Protein AF-A0A937TY83-F1 (afdb_monomer_lite)

Secondary structure (DSSP, 8-state):
-PPP--PPP----SSS----EEETTEEE----TT-SSSSS--SHHHHHHHHHSTT-BTTSTT--GGG--SSS--SB-SHHHHHHHHHH--

Structure (mmCIF, N/CA/C/O backbone):
data_AF-A0A937TY83-F1
#
_entry.id   AF-A0A937TY83-F1
#
loop_
_atom_site.group_PDB
_atom_site.id
_atom_site.type_symbol
_atom_site.label_atom_id
_atom_site.label_alt_id
_atom_site.label_comp_id
_atom_site.label_asym_id
_atom_site.label_entity_id
_atom_site.label_seq_id
_atom_site.pdbx_PDB_ins_code
_atom_site.Cartn_x
_atom_site.Cartn_y
_atom_site.Cartn_z
_atom_site.occupancy
_atom_site.B_iso_or_equiv
_atom_site.auth_seq_id
_atom_site.auth_comp_id
_atom_site.auth_asym_id
_atom_site.auth_atom_id
_atom_site.pdbx_PDB_model_num
ATOM 1 N N . MET A 1 1 ? -30.097 -22.890 39.860 1.00 49.62 1 MET A N 1
ATOM 2 C CA . MET A 1 1 ? -28.786 -22.359 39.439 1.00 49.62 1 MET A CA 1
ATOM 3 C C . MET A 1 1 ? -28.834 -22.220 37.925 1.00 49.62 1 MET A C 1
ATOM 5 O O . MET A 1 1 ? -28.726 -23.218 37.227 1.00 49.62 1 MET A O 1
ATOM 9 N N . THR A 1 2 ? -29.189 -21.039 37.424 1.00 53.34 2 THR A N 1
ATOM 10 C CA . THR A 1 2 ? -29.313 -20.761 35.985 1.00 53.34 2 THR A CA 1
ATOM 11 C C . THR A 1 2 ? -27.916 -20.629 35.385 1.00 53.34 2 THR A C 1
ATOM 13 O O . THR A 1 2 ? -27.096 -19.876 35.900 1.00 53.34 2 THR A O 1
ATOM 16 N N . ARG A 1 3 ? -27.614 -21.415 34.345 1.00 56.22 3 ARG A N 1
ATOM 17 C CA . ARG A 1 3 ? -26.384 -21.256 33.562 1.00 56.22 3 ARG A CA 1
ATOM 18 C C . ARG A 1 3 ? -26.587 -20.074 32.624 1.00 56.22 3 ARG A C 1
ATOM 20 O O . ARG A 1 3 ? -27.487 -20.128 31.792 1.00 56.22 3 ARG A O 1
ATOM 27 N N . GLU A 1 4 ? -25.771 -19.038 32.759 1.00 54.03 4 GLU A N 1
ATOM 28 C CA . GLU A 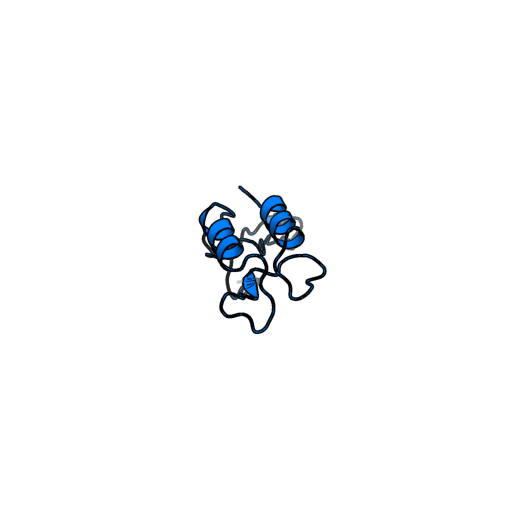1 4 ? -25.680 -18.002 31.735 1.00 54.03 4 GLU A CA 1
ATOM 29 C C . GLU A 1 4 ? -24.815 -18.522 30.589 1.00 54.03 4 GLU A C 1
ATOM 31 O O . GLU A 1 4 ? -23.702 -19.010 30.791 1.00 54.03 4 GLU A 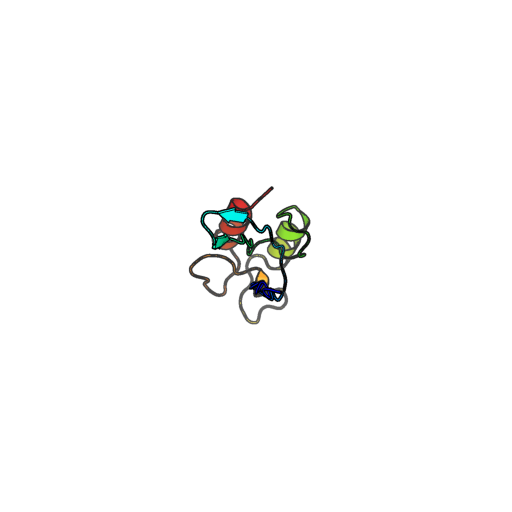O 1
ATOM 36 N N . THR A 1 5 ? -25.364 -18.490 29.380 1.00 54.41 5 THR A N 1
ATOM 37 C CA . THR A 1 5 ? -24.618 -18.774 28.159 1.00 54.41 5 THR A CA 1
ATOM 38 C C . THR A 1 5 ? -23.949 -17.478 27.725 1.00 54.41 5 THR A C 1
ATOM 40 O O . THR A 1 5 ? -24.634 -16.531 27.352 1.00 54.41 5 THR A O 1
ATOM 43 N N . VAL A 1 6 ? -22.620 -17.427 27.788 1.00 52.94 6 VAL A N 1
ATOM 44 C CA . VAL A 1 6 ? -21.842 -16.310 27.241 1.00 52.94 6 VAL A CA 1
ATOM 45 C C . VAL A 1 6 ? -21.454 -16.681 25.814 1.00 52.94 6 VAL A C 1
ATOM 47 O O . VAL A 1 6 ? -20.629 -17.568 25.604 1.00 52.94 6 VAL A O 1
ATOM 50 N N . SER A 1 7 ? -22.081 -16.035 24.834 1.00 60.03 7 SER A N 1
ATOM 51 C CA . SER A 1 7 ? -21.707 -16.165 23.425 1.00 60.03 7 SER A CA 1
ATOM 52 C C . SER A 1 7 ? -20.554 -15.207 23.134 1.00 60.03 7 SER A C 1
ATOM 54 O O . SER A 1 7 ? -20.717 -13.998 23.268 1.00 60.03 7 SER A O 1
ATOM 56 N N . PHE A 1 8 ? -19.393 -15.730 22.750 1.00 52.78 8 PHE A N 1
ATOM 57 C CA . PHE A 1 8 ? -18.275 -14.933 22.246 1.00 52.78 8 PHE A CA 1
ATOM 58 C C . PHE A 1 8 ? -18.214 -15.041 20.720 1.00 52.78 8 PHE A C 1
ATOM 60 O O . PHE A 1 8 ? -18.503 -16.094 20.152 1.00 52.78 8 PHE A O 1
ATOM 67 N N . ILE A 1 9 ? -17.839 -13.948 20.059 1.00 56.03 9 ILE A N 1
ATOM 68 C CA . ILE A 1 9 ? -17.467 -13.957 18.644 1.00 56.03 9 ILE A CA 1
ATOM 69 C C . ILE A 1 9 ? -15.951 -14.130 18.603 1.00 56.03 9 ILE A C 1
ATOM 71 O O . ILE A 1 9 ? -15.221 -13.345 19.203 1.00 56.03 9 ILE A O 1
ATOM 75 N N . GLN A 1 10 ? -15.485 -15.178 17.928 1.00 50.25 10 GLN A N 1
ATOM 76 C CA .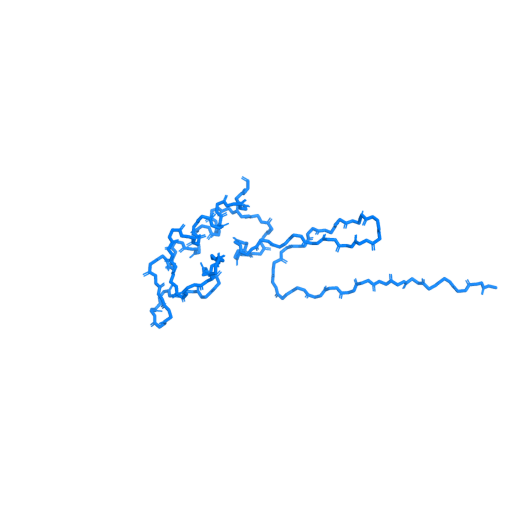 GLN A 1 10 ? -14.067 -15.424 17.700 1.00 50.25 10 GLN A CA 1
ATOM 77 C C . GLN A 1 10 ? -13.749 -14.998 16.264 1.00 50.25 10 GLN A C 1
ATOM 79 O O . GLN A 1 10 ? -14.177 -15.657 15.321 1.00 50.25 10 GLN A O 1
ATOM 84 N N . ALA A 1 11 ? -13.045 -13.879 16.101 1.00 54.00 11 ALA A N 1
ATOM 85 C CA . ALA A 1 11 ? -12.491 -13.461 14.818 1.00 54.00 11 ALA A CA 1
ATOM 86 C C . ALA A 1 11 ? -10.997 -13.809 14.806 1.00 54.00 11 ALA A C 1
ATOM 88 O O . ALA A 1 11 ? -10.274 -13.433 15.727 1.00 54.00 11 ALA A O 1
ATOM 89 N N . SER A 1 12 ? -10.543 -14.560 13.801 1.00 49.41 12 SER A N 1
ATOM 90 C CA . SER A 1 12 ? -9.116 -14.709 13.507 1.00 49.41 12 SER A CA 1
ATOM 91 C C . SER A 1 12 ? -8.782 -13.796 12.340 1.00 49.41 12 SER A C 1
ATOM 93 O O . SER A 1 12 ? -9.377 -13.934 11.271 1.00 49.41 12 SER A O 1
ATOM 95 N N . VAL A 1 13 ? -7.847 -12.880 12.548 1.00 56.44 13 VAL A N 1
ATOM 96 C CA . VAL A 1 13 ? -7.296 -12.028 11.493 1.00 56.44 13 VAL A CA 1
ATOM 97 C C . VAL A 1 13 ? -5.873 -12.516 11.261 1.00 56.44 13 VAL A C 1
ATOM 99 O O . VAL A 1 13 ? -5.164 -12.784 12.231 1.00 56.44 13 VAL A O 1
ATOM 102 N N . ASN A 1 14 ? -5.512 -12.753 10.000 1.00 47.28 14 ASN A N 1
ATOM 103 C CA . ASN A 1 14 ? -4.268 -13.448 9.663 1.00 47.28 14 ASN A CA 1
ATOM 104 C C . ASN A 1 14 ? -3.034 -12.548 9.783 1.00 47.28 14 ASN A C 1
ATOM 106 O O . ASN A 1 14 ? -1.960 -13.087 9.990 1.00 47.28 14 ASN A O 1
ATOM 110 N N . GLU A 1 15 ? -3.208 -11.228 9.734 1.00 47.56 15 GLU A N 1
ATOM 111 C CA . GLU A 1 15 ? -2.234 -10.174 10.029 1.00 47.56 15 GLU A CA 1
ATOM 112 C C . GLU A 1 15 ? -3.012 -8.842 10.045 1.00 47.56 15 GLU A C 1
ATOM 114 O O . GLU A 1 15 ? -4.066 -8.741 9.409 1.00 47.56 15 GLU A O 1
ATOM 119 N N . GLY A 1 16 ? -2.563 -7.868 10.837 1.00 52.22 16 GLY A N 1
ATOM 120 C CA . GLY A 1 16 ? -3.231 -6.575 10.996 1.00 52.22 16 GLY A CA 1
ATOM 121 C C . GLY A 1 16 ? -3.942 -6.370 12.335 1.00 52.22 16 GLY A C 1
ATOM 122 O O . GLY A 1 16 ? -4.270 -7.291 13.097 1.00 52.22 16 GLY A O 1
ATOM 123 N N . SER A 1 17 ? -4.144 -5.099 12.642 1.00 48.31 17 SER A N 1
ATOM 124 C CA . SER A 1 17 ? -4.573 -4.633 13.949 1.00 48.31 17 SER A CA 1
ATOM 125 C C . SER A 1 17 ? -6.078 -4.457 14.081 1.00 48.31 17 SER A C 1
ATOM 127 O O . SER A 1 17 ? -6.757 -3.964 13.190 1.00 48.31 17 SER A O 1
ATOM 129 N N . VAL A 1 18 ? -6.608 -4.882 15.231 1.00 56.16 18 VAL A N 1
ATOM 130 C CA . VAL A 1 18 ? -8.049 -4.989 15.487 1.00 56.16 18 VAL A CA 1
ATOM 131 C C . VAL A 1 18 ? -8.454 -3.984 16.561 1.00 56.16 18 VAL A C 1
ATOM 133 O O . VAL A 1 18 ? -8.245 -4.225 17.751 1.00 56.16 18 VAL A O 1
ATOM 136 N N . GLU A 1 19 ? -9.093 -2.884 16.168 1.00 51.22 19 GLU A N 1
ATOM 137 C CA . GLU A 1 19 ? -9.931 -2.111 17.090 1.00 51.22 19 GLU A CA 1
ATOM 138 C C . GLU A 1 19 ? -11.344 -2.700 17.079 1.00 51.22 19 GLU A C 1
ATOM 140 O O . GLU A 1 19 ? -11.902 -2.989 16.024 1.00 51.22 19 GLU A O 1
ATOM 145 N N . THR A 1 20 ? -11.910 -2.968 18.254 1.00 53.31 20 THR A N 1
ATOM 146 C CA . THR A 1 20 ? -13.233 -3.591 18.406 1.00 53.31 20 THR A CA 1
ATOM 147 C C . THR A 1 20 ? -14.179 -2.574 19.025 1.00 53.31 20 THR A C 1
ATOM 149 O O . THR A 1 20 ? -14.042 -2.242 20.203 1.00 53.31 20 THR A O 1
ATOM 152 N N . PHE A 1 21 ? -15.177 -2.119 18.268 1.00 53.06 21 PHE A N 1
ATOM 153 C CA . PHE A 1 21 ? -16.271 -1.309 18.811 1.00 53.06 21 PHE A CA 1
ATOM 154 C C . PHE A 1 21 ? -17.521 -2.164 18.965 1.00 53.06 21 PHE A C 1
ATOM 156 O O . PHE A 1 21 ? -17.936 -2.829 18.018 1.00 53.06 21 PHE A O 1
ATOM 163 N N . VAL A 1 22 ? -18.138 -2.130 20.150 1.00 56.25 22 VAL A N 1
ATOM 164 C CA . VAL A 1 22 ? -19.457 -2.732 20.374 1.00 56.25 22 VAL A CA 1
ATOM 165 C C . VAL A 1 22 ? -20.517 -1.651 20.202 1.00 56.25 22 VAL A C 1
ATOM 167 O O . VAL A 1 22 ? -20.619 -0.745 21.029 1.00 56.25 22 VAL A O 1
ATOM 170 N N . GLN A 1 23 ? -21.336 -1.760 19.157 1.00 51.16 23 GLN A N 1
ATOM 171 C CA . GLN A 1 23 ? -22.471 -0.862 18.940 1.00 51.16 23 GLN A CA 1
ATOM 172 C C . GLN A 1 23 ? -23.708 -1.674 18.545 1.00 51.16 23 GLN A C 1
ATOM 174 O O . GLN A 1 23 ? -23.675 -2.463 17.606 1.00 51.16 23 GLN A O 1
ATOM 179 N N . ASN A 1 24 ? -24.806 -1.524 19.293 1.00 60.78 24 ASN A N 1
ATOM 180 C CA . ASN A 1 24 ? -26.076 -2.231 19.059 1.00 60.78 24 ASN A CA 1
ATOM 181 C C . ASN A 1 24 ? -25.959 -3.770 18.921 1.00 60.78 24 ASN A C 1
ATOM 183 O O . ASN A 1 24 ? -26.750 -4.386 18.212 1.00 60.78 24 ASN A O 1
ATOM 187 N N . GLY A 1 25 ? -24.986 -4.395 19.595 1.00 65.50 25 GLY A N 1
ATOM 188 C CA . GLY A 1 25 ? -24.761 -5.848 19.541 1.00 65.50 25 GLY A CA 1
ATOM 189 C C . GLY A 1 25 ? -23.866 -6.328 18.393 1.00 65.50 25 GLY A C 1
ATOM 190 O O . GLY A 1 25 ? -23.690 -7.534 18.243 1.00 65.50 25 GLY A O 1
ATOM 191 N N . TYR A 1 26 ? -23.277 -5.413 17.621 1.00 53.94 26 TYR A N 1
ATOM 192 C CA . TYR A 1 26 ? -22.300 -5.716 16.577 1.00 53.94 26 TYR A CA 1
ATOM 193 C C . TYR A 1 26 ? -20.891 -5.344 17.031 1.00 53.94 26 TYR A C 1
ATOM 195 O O . TYR A 1 26 ? -20.703 -4.326 17.696 1.00 53.94 26 TYR A O 1
ATOM 203 N N . VAL A 1 27 ? -19.921 -6.176 16.650 1.00 62.72 27 VAL A N 1
ATOM 204 C CA . VAL A 1 27 ? -18.490 -5.876 16.720 1.00 62.72 27 VAL A CA 1
ATOM 205 C C . VAL A 1 27 ? -18.055 -5.424 15.333 1.00 62.72 27 VAL A C 1
ATOM 207 O O . VAL A 1 27 ? -18.148 -6.204 14.387 1.00 62.72 27 VAL A O 1
ATOM 210 N N . ALA A 1 28 ? -17.614 -4.175 15.211 1.00 56.00 28 ALA A N 1
ATOM 211 C CA . ALA A 1 28 ? -16.980 -3.672 13.998 1.00 56.00 28 ALA A CA 1
ATOM 212 C C . ALA A 1 28 ? -15.472 -3.566 14.224 1.00 56.00 28 ALA A C 1
ATOM 214 O O . ALA A 1 28 ? -15.034 -3.037 15.249 1.00 56.00 28 ALA A O 1
ATOM 215 N N . THR A 1 29 ? -14.713 -4.063 13.251 1.00 61.44 29 THR A N 1
ATOM 216 C CA . THR A 1 29 ? -13.259 -3.967 13.199 1.00 61.44 29 THR A CA 1
ATOM 217 C C . THR A 1 29 ? -12.865 -3.239 11.930 1.00 61.44 29 THR A C 1
ATOM 219 O O . THR A 1 29 ? -13.247 -3.659 10.840 1.00 61.44 29 THR A O 1
ATOM 222 N N . LYS A 1 30 ? -12.142 -2.127 12.089 1.00 66.38 30 LYS A N 1
ATOM 223 C CA . LYS A 1 30 ? -11.449 -1.467 10.985 1.00 66.38 30 LYS A CA 1
ATOM 224 C C . LYS A 1 30 ? -10.071 -2.114 10.886 1.00 66.38 30 LYS A C 1
ATOM 226 O O . LYS A 1 30 ? -9.338 -2.106 11.868 1.00 66.38 30 LYS A O 1
ATOM 231 N N . VAL A 1 31 ? -9.770 -2.688 9.729 1.00 74.38 31 VAL A N 1
ATOM 232 C CA . VAL A 1 31 ? -8.420 -3.112 9.348 1.00 74.38 31 VAL A CA 1
ATOM 233 C C . VAL A 1 31 ? -8.042 -2.221 8.182 1.00 74.38 31 VAL A C 1
ATOM 235 O O . VAL A 1 31 ? -8.819 -2.126 7.231 1.00 74.38 31 VAL A O 1
ATOM 238 N N . SER A 1 32 ? -6.913 -1.531 8.288 1.00 89.12 32 SER A N 1
ATOM 239 C CA . SER A 1 32 ? -6.338 -0.850 7.134 1.00 89.12 32 SER A CA 1
ATOM 240 C C . SER A 1 32 ? -5.550 -1.867 6.323 1.00 89.12 32 SER A C 1
ATOM 24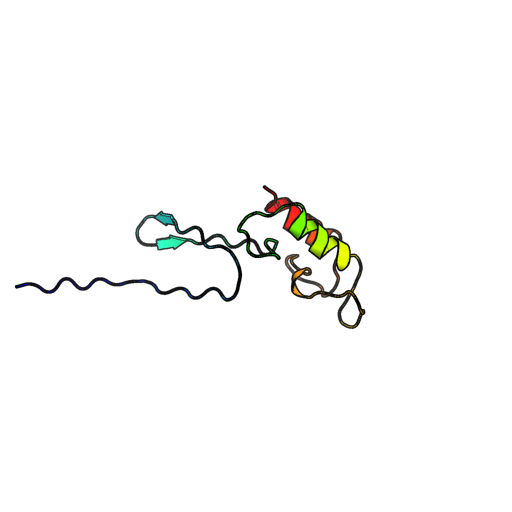2 O O . SER A 1 32 ? -4.780 -2.635 6.895 1.00 89.12 32 SER A O 1
ATOM 244 N N . LEU A 1 33 ? -5.735 -1.872 5.005 1.00 93.62 33 LEU A N 1
ATOM 245 C CA . LEU A 1 33 ? -4.876 -2.657 4.116 1.00 93.62 33 LEU A CA 1
ATOM 246 C C . LEU A 1 33 ? -3.468 -2.057 4.007 1.00 93.62 33 LEU A C 1
ATOM 248 O O . LEU A 1 33 ? -2.570 -2.739 3.539 1.00 93.62 33 LEU A O 1
ATOM 252 N N . ALA A 1 34 ? -3.280 -0.816 4.462 1.00 95.62 34 ALA A N 1
ATOM 253 C CA . ALA A 1 34 ? -2.014 -0.102 4.420 1.00 95.62 34 ALA A CA 1
ATOM 254 C C . ALA A 1 34 ? -1.167 -0.244 5.700 1.00 95.62 34 ALA A C 1
ATOM 256 O O . ALA A 1 34 ? -0.143 0.414 5.801 1.00 95.62 34 ALA A O 1
ATOM 257 N N . ASP A 1 35 ? -1.594 -1.057 6.676 1.00 95.56 35 ASP A N 1
ATOM 258 C CA . ASP A 1 35 ? -0.808 -1.453 7.863 1.00 95.56 35 ASP A CA 1
ATOM 259 C C . ASP A 1 35 ? 0.011 -2.705 7.506 1.00 95.56 35 ASP A C 1
ATOM 261 O O . ASP A 1 35 ? -0.385 -3.838 7.798 1.00 95.56 35 ASP A O 1
ATOM 265 N N . PHE A 1 36 ? 1.108 -2.506 6.776 1.00 95.00 36 PHE A N 1
ATOM 266 C CA . PHE A 1 36 ? 1.930 -3.583 6.226 1.00 95.00 36 PHE A CA 1
ATOM 267 C C . PHE A 1 36 ? 2.842 -4.221 7.275 1.00 95.00 36 PHE A C 1
ATOM 269 O O . PHE A 1 36 ? 3.231 -5.380 7.114 1.00 95.00 36 PHE A O 1
ATOM 276 N N . ASP A 1 37 ? 3.209 -3.493 8.334 1.00 93.12 37 ASP A N 1
ATOM 277 C CA . ASP A 1 37 ? 4.045 -4.029 9.415 1.00 93.12 37 ASP A CA 1
ATOM 278 C C . ASP A 1 37 ? 3.242 -4.573 10.615 1.00 93.12 37 ASP A C 1
ATOM 280 O O . ASP A 1 37 ? 3.793 -5.276 11.474 1.00 93.12 37 ASP A O 1
ATOM 284 N N . GLY A 1 38 ? 1.926 -4.334 10.633 1.00 89.69 38 GLY A N 1
ATOM 285 C CA . GLY A 1 38 ? 0.994 -4.845 11.631 1.00 89.69 38 GLY A CA 1
ATOM 286 C C . GLY A 1 38 ? 1.065 -4.112 12.973 1.00 89.69 38 GLY A C 1
ATOM 287 O O . GLY A 1 38 ? 0.551 -4.635 13.975 1.00 89.69 38 GLY A O 1
ATOM 288 N N . ASP A 1 39 ? 1.704 -2.940 13.035 1.00 89.38 39 ASP A N 1
ATOM 289 C CA . ASP A 1 39 ? 1.884 -2.147 14.252 1.00 89.38 39 ASP A CA 1
ATOM 290 C C . ASP A 1 39 ? 0.654 -1.306 14.644 1.00 89.38 39 ASP A C 1
ATOM 292 O O . ASP A 1 39 ? 0.658 -0.683 15.713 1.00 89.38 39 ASP A O 1
ATOM 296 N N . ARG A 1 40 ? -0.427 -1.392 13.852 1.00 86.44 40 ARG A N 1
ATOM 297 C CA . ARG A 1 40 ? -1.715 -0.674 13.977 1.00 86.44 40 ARG A CA 1
ATOM 298 C C . ARG A 1 40 ? -1.707 0.763 13.476 1.00 86.44 40 ARG A C 1
ATOM 300 O O . ARG A 1 40 ? -2.682 1.479 13.727 1.00 86.44 40 ARG A O 1
ATOM 307 N N . ILE A 1 41 ? -0.633 1.220 12.858 1.00 90.44 41 ILE A N 1
ATOM 308 C CA . ILE A 1 41 ? -0.388 2.635 12.652 1.00 90.44 41 ILE A CA 1
ATOM 309 C C . ILE A 1 41 ? 0.152 2.843 11.242 1.00 90.44 41 ILE A C 1
ATOM 311 O O . ILE A 1 41 ? 1.351 2.762 11.038 1.00 90.44 41 ILE A O 1
ATOM 315 N N . VAL A 1 42 ? -0.701 3.267 10.305 1.00 94.56 42 VAL A N 1
ATOM 316 C CA . VAL A 1 42 ? -0.241 3.597 8.947 1.00 94.56 42 VAL A CA 1
ATOM 317 C C . VAL A 1 42 ? 0.684 4.814 8.989 1.00 94.56 42 VAL A C 1
ATOM 319 O O . VAL A 1 42 ? 0.246 5.951 9.211 1.00 94.56 42 VAL A O 1
ATOM 322 N N . ASN A 1 43 ? 1.981 4.569 8.828 1.00 97.00 43 ASN A N 1
ATOM 323 C CA . ASN A 1 43 ? 3.033 5.555 9.015 1.00 97.00 43 ASN A CA 1
ATOM 324 C C . ASN A 1 43 ? 4.235 5.307 8.073 1.00 97.00 43 ASN A C 1
ATOM 326 O O . ASN A 1 43 ? 4.119 4.752 6.980 1.00 97.00 43 ASN A O 1
ATOM 330 N N . LEU A 1 44 ? 5.408 5.848 8.421 1.00 98.44 44 LEU A N 1
ATOM 331 C CA . LEU A 1 44 ? 6.579 5.823 7.541 1.00 98.44 44 LEU A CA 1
ATOM 332 C C . LEU A 1 44 ? 7.075 4.404 7.208 1.00 98.44 44 LEU A C 1
ATOM 334 O O . LEU A 1 44 ? 7.421 4.196 6.047 1.00 98.44 44 LEU A O 1
ATOM 338 N N . PRO A 1 45 ? 7.167 3.462 8.162 1.00 98.19 45 PRO A N 1
ATOM 339 C CA . PRO A 1 45 ? 7.285 2.033 7.894 1.00 98.19 45 PRO A CA 1
ATOM 340 C C . PRO A 1 45 ? 6.416 1.504 6.747 1.00 98.19 45 PRO A C 1
ATOM 342 O O . PRO A 1 45 ? 6.974 0.943 5.801 1.00 98.19 45 PRO A O 1
ATOM 345 N N . ASP A 1 46 ? 5.110 1.761 6.748 1.00 98.19 46 ASP A N 1
ATOM 346 C CA . ASP A 1 46 ? 4.220 1.269 5.689 1.00 98.19 46 ASP A CA 1
ATOM 347 C C . ASP A 1 46 ? 4.493 1.947 4.349 1.00 98.19 46 ASP A C 1
ATOM 349 O O . ASP A 1 46 ? 4.620 1.305 3.303 1.00 98.19 46 ASP A O 1
ATOM 353 N N . PHE A 1 47 ? 4.695 3.266 4.377 1.00 98.50 47 PHE A N 1
ATOM 354 C CA . PHE A 1 47 ? 5.103 3.998 3.184 1.00 98.50 47 PHE A CA 1
ATOM 355 C C . PHE A 1 47 ? 6.425 3.466 2.615 1.00 98.50 47 PHE A C 1
ATOM 357 O O . PHE A 1 47 ? 6.593 3.410 1.399 1.00 98.50 47 PHE A O 1
ATOM 364 N N . ALA A 1 48 ? 7.374 3.068 3.465 1.00 98.56 48 ALA A N 1
ATOM 365 C CA . ALA A 1 48 ? 8.643 2.505 3.025 1.00 98.56 48 ALA A CA 1
ATOM 366 C C . ALA A 1 48 ? 8.466 1.134 2.356 1.00 98.56 48 ALA A C 1
ATOM 368 O O . ALA A 1 48 ? 9.169 0.860 1.379 1.00 98.56 48 ALA A O 1
ATOM 369 N N . ALA A 1 49 ? 7.528 0.306 2.830 1.00 98.44 49 ALA A N 1
ATOM 370 C CA . ALA A 1 49 ? 7.178 -0.951 2.173 1.00 98.44 49 ALA A CA 1
ATOM 371 C C . ALA A 1 49 ? 6.603 -0.691 0.770 1.00 98.44 49 ALA A C 1
ATOM 373 O O . ALA A 1 49 ? 7.180 -1.163 -0.214 1.00 98.44 49 ALA A O 1
ATOM 374 N N . LEU A 1 50 ? 5.597 0.182 0.648 1.00 98.62 50 LEU A N 1
ATOM 375 C CA . LEU A 1 50 ? 5.023 0.567 -0.649 1.00 98.62 50 LEU A CA 1
ATOM 376 C C . LEU A 1 50 ? 6.065 1.205 -1.579 1.00 98.62 50 LEU A C 1
ATOM 378 O O . LEU A 1 50 ? 6.148 0.870 -2.760 1.00 98.62 50 LEU A O 1
ATOM 382 N N . ALA A 1 51 ? 6.930 2.073 -1.052 1.00 98.69 51 ALA A N 1
ATOM 383 C CA . ALA A 1 51 ? 8.000 2.699 -1.824 1.00 98.69 51 ALA A CA 1
ATOM 384 C C . ALA A 1 51 ? 9.035 1.684 -2.343 1.00 98.69 51 ALA A C 1
ATOM 386 O O . ALA A 1 51 ? 9.637 1.908 -3.395 1.00 98.69 51 ALA A O 1
ATOM 387 N N . SER A 1 52 ? 9.252 0.572 -1.632 1.00 98.62 52 SER A N 1
ATOM 388 C CA . SER A 1 52 ? 10.158 -0.496 -2.072 1.00 98.62 52 SER A CA 1
ATOM 389 C C . SER A 1 52 ? 9.604 -1.282 -3.268 1.00 98.62 52 SER A C 1
ATOM 391 O O . SER A 1 52 ?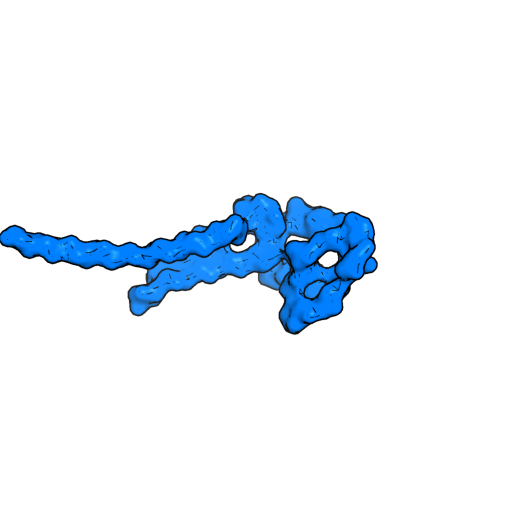 10.375 -1.728 -4.126 1.00 98.62 52 SER A O 1
ATOM 393 N N . ALA A 1 53 ? 8.276 -1.360 -3.373 1.00 98.56 53 ALA A N 1
ATOM 394 C CA . ALA A 1 53 ? 7.554 -2.040 -4.440 1.00 98.56 53 ALA A CA 1
ATOM 395 C C . ALA A 1 53 ? 7.016 -1.090 -5.532 1.00 98.56 53 ALA A C 1
ATOM 397 O O . ALA A 1 53 ? 6.359 -1.522 -6.477 1.00 98.56 53 ALA A O 1
ATOM 398 N N . TRP A 1 54 ? 7.338 0.202 -5.448 1.00 98.62 54 TRP A N 1
ATOM 399 C CA . TRP A 1 54 ? 6.838 1.244 -6.346 1.00 98.62 54 TRP A CA 1
ATOM 400 C C . TRP A 1 54 ? 7.069 0.938 -7.835 1.00 98.62 54 TRP A C 1
ATOM 402 O O . TRP A 1 54 ? 8.194 0.631 -8.246 1.00 98.62 54 TRP A O 1
ATOM 412 N N . LEU A 1 55 ? 6.020 1.097 -8.654 1.00 98.62 55 LEU A N 1
ATOM 413 C CA . LEU A 1 55 ? 6.004 0.866 -10.108 1.00 98.62 55 LEU A CA 1
ATOM 414 C C . LEU A 1 55 ? 6.391 -0.558 -10.533 1.00 98.62 55 LEU A C 1
ATOM 416 O O . LEU A 1 55 ? 6.944 -0.751 -11.622 1.00 98.62 55 LEU A O 1
ATOM 420 N N . SER A 1 56 ? 6.103 -1.547 -9.691 1.00 98.81 56 SER A N 1
ATOM 421 C CA . SER A 1 56 ? 6.308 -2.962 -10.001 1.00 98.81 56 SER A CA 1
ATOM 422 C C . SER A 1 56 ? 4.984 -3.686 -10.259 1.00 98.81 56 SER A C 1
ATOM 424 O O . SER A 1 56 ? 3.917 -3.234 -9.843 1.00 98.81 56 SER A O 1
ATOM 426 N N . ARG A 1 57 ? 5.058 -4.813 -10.972 1.00 98.44 57 ARG A N 1
ATOM 427 C CA . ARG A 1 57 ? 3.930 -5.718 -11.248 1.00 98.44 57 ARG A CA 1
ATOM 428 C C . ARG A 1 57 ? 4.292 -7.168 -10.948 1.00 98.44 57 ARG A C 1
ATOM 430 O O . ARG A 1 57 ? 5.472 -7.505 -10.835 1.00 98.44 57 ARG A O 1
ATOM 437 N N . ALA A 1 58 ? 3.295 -8.052 -10.961 1.00 95.38 58 ALA A N 1
ATOM 438 C CA . ALA A 1 58 ? 3.505 -9.493 -10.832 1.00 95.38 58 ALA A CA 1
ATOM 439 C C . ALA A 1 58 ? 4.634 -10.014 -11.752 1.00 95.38 58 ALA A C 1
ATOM 441 O O . ALA A 1 58 ? 4.565 -9.933 -12.982 1.00 95.38 58 ALA A O 1
ATOM 442 N N . GLY A 1 59 ? 5.679 -10.575 -11.136 1.00 96.19 59 GLY A N 1
ATOM 443 C CA . GLY A 1 59 ? 6.869 -11.102 -11.813 1.00 96.19 59 GLY A CA 1
ATOM 444 C C . GLY A 1 59 ? 8.1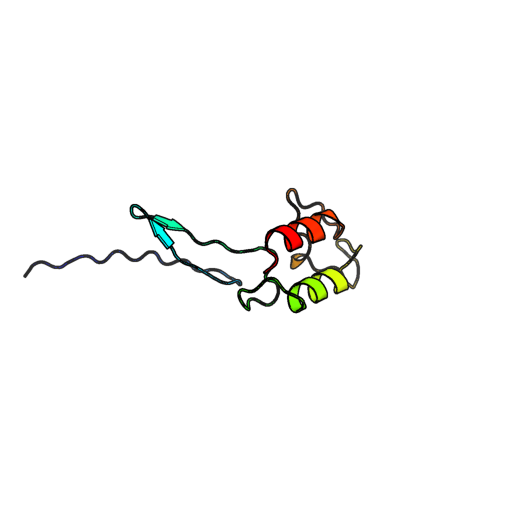08 -10.203 -11.745 1.00 96.19 59 GLY A C 1
ATOM 445 O O . GLY A 1 59 ? 9.210 -10.697 -11.998 1.00 96.19 59 GLY A O 1
ATOM 446 N N . ASP A 1 60 ? 7.964 -8.934 -11.363 1.00 98.44 60 ASP A N 1
ATOM 447 C CA . ASP A 1 60 ? 9.103 -8.066 -11.063 1.00 98.44 60 ASP A CA 1
ATOM 448 C C . ASP A 1 60 ? 9.756 -8.468 -9.730 1.00 98.44 60 ASP A C 1
ATOM 450 O O . ASP A 1 60 ? 9.105 -8.970 -8.815 1.00 98.44 60 ASP A O 1
ATOM 454 N N . PHE A 1 61 ? 11.071 -8.254 -9.607 1.00 97.94 61 PHE A N 1
ATOM 455 C CA . PHE A 1 61 ? 11.836 -8.686 -8.427 1.00 97.94 61 PHE A CA 1
ATOM 456 C C . PHE A 1 61 ? 11.388 -8.001 -7.129 1.00 97.94 61 PHE A C 1
ATOM 458 O O . PHE A 1 61 ? 11.479 -8.601 -6.062 1.00 97.94 61 PHE A O 1
ATOM 465 N N . ASN A 1 62 ? 10.955 -6.746 -7.220 1.00 97.88 62 ASN A N 1
ATOM 466 C CA . ASN A 1 62 ? 10.545 -5.933 -6.080 1.00 97.88 62 ASN A CA 1
ATOM 467 C C . ASN A 1 62 ? 9.022 -5.864 -5.904 1.00 97.88 62 ASN A C 1
ATOM 469 O O . ASN A 1 62 ? 8.562 -5.044 -5.121 1.00 97.88 62 ASN A O 1
ATOM 473 N N . TRP A 1 63 ? 8.254 -6.681 -6.627 1.00 98.38 63 TRP A N 1
ATOM 474 C CA . TRP A 1 63 ? 6.806 -6.720 -6.460 1.00 98.38 63 TRP A CA 1
ATOM 475 C C . TRP A 1 63 ? 6.414 -7.370 -5.138 1.00 98.38 63 TRP A C 1
ATOM 477 O O . TRP A 1 63 ? 6.855 -8.480 -4.827 1.00 98.38 63 TRP A O 1
ATOM 487 N N . ASP A 1 64 ? 5.558 -6.672 -4.397 1.00 98.00 64 ASP A N 1
ATOM 488 C CA . ASP A 1 64 ? 4.929 -7.161 -3.180 1.00 98.00 64 ASP A CA 1
ATOM 489 C C . ASP A 1 64 ? 3.400 -7.078 -3.336 1.00 98.00 64 ASP A C 1
ATOM 491 O O . ASP A 1 64 ? 2.861 -5.971 -3.377 1.00 98.00 64 ASP A O 1
ATOM 495 N N . PRO A 1 65 ? 2.676 -8.212 -3.419 1.00 97.25 65 PRO A N 1
ATOM 496 C CA . PRO A 1 65 ? 1.218 -8.203 -3.540 1.00 97.25 65 PRO A CA 1
ATOM 497 C C . PRO A 1 65 ? 0.516 -7.530 -2.360 1.00 97.25 65 PRO A C 1
ATOM 499 O O . PRO A 1 65 ? -0.632 -7.130 -2.505 1.00 97.25 65 PRO A O 1
ATOM 502 N N . ALA A 1 66 ? 1.167 -7.407 -1.198 1.00 96.44 66 ALA A N 1
ATOM 503 C CA . ALA A 1 66 ? 0.589 -6.696 -0.064 1.00 96.44 66 ALA A CA 1
ATOM 504 C C . ALA A 1 66 ? 0.456 -5.189 -0.325 1.00 96.44 66 ALA A C 1
ATOM 506 O O . ALA A 1 66 ? -0.332 -4.544 0.350 1.00 96.44 66 ALA A O 1
ATOM 507 N N . CYS A 1 67 ? 1.202 -4.637 -1.289 1.00 97.88 67 CYS A N 1
ATOM 508 C CA . CYS A 1 67 ? 1.206 -3.211 -1.618 1.00 97.88 67 CYS A CA 1
ATOM 509 C C . CYS A 1 67 ? 0.256 -2.824 -2.773 1.00 97.88 67 CYS A C 1
ATOM 511 O O . CYS A 1 67 ? 0.146 -1.633 -3.048 1.00 97.88 67 CYS A O 1
ATOM 513 N N . ASP A 1 68 ? -0.405 -3.782 -3.439 1.00 98.25 68 ASP A N 1
ATOM 514 C CA . ASP A 1 68 ? -1.484 -3.532 -4.418 1.00 98.25 68 ASP A CA 1
ATOM 515 C C . ASP A 1 68 ? -2.827 -3.494 -3.670 1.00 98.25 68 ASP A C 1
ATOM 517 O O . ASP A 1 68 ? -3.487 -4.514 -3.454 1.00 98.25 68 ASP A O 1
ATOM 521 N N . ILE A 1 69 ? -3.153 -2.310 -3.155 1.00 97.00 69 ILE A N 1
ATOM 522 C CA . ILE A 1 69 ? -4.229 -2.068 -2.183 1.00 97.00 69 ILE A CA 1
ATOM 523 C C . ILE A 1 69 ? -5.309 -1.121 -2.706 1.00 97.00 69 ILE A C 1
ATOM 525 O O . ILE A 1 69 ? -6.257 -0.804 -1.981 1.00 97.00 69 ILE A O 1
ATOM 529 N N . SER A 1 70 ? -5.179 -0.649 -3.944 1.00 96.69 70 SER A N 1
ATOM 530 C CA . SER A 1 70 ? -6.239 0.088 -4.622 1.00 96.69 70 SER A CA 1
ATOM 531 C C . SER A 1 70 ? -7.493 -0.783 -4.828 1.00 96.69 70 SER A C 1
ATOM 533 O O . SER A 1 70 ? -7.437 -2.011 -4.851 1.00 96.69 70 SER A O 1
ATOM 535 N N . GLU A 1 71 ? -8.667 -0.150 -4.941 1.00 94.50 71 GLU A N 1
ATOM 536 C CA . GLU A 1 71 ? -9.932 -0.843 -5.229 1.00 94.50 71 GLU A CA 1
ATOM 537 C C . GLU A 1 71 ? -10.586 -0.244 -6.490 1.00 94.50 71 GLU A C 1
ATOM 539 O O . GLU A 1 71 ? -11.038 0.910 -6.463 1.00 94.50 71 GLU A O 1
ATOM 544 N N . PRO A 1 72 ? -10.681 -1.008 -7.595 1.00 95.56 72 PRO A N 1
ATOM 545 C CA . PRO A 1 72 ? -10.179 -2.379 -7.760 1.00 95.56 72 PRO A CA 1
ATOM 546 C C . PRO A 1 72 ? -8.647 -2.441 -7.856 1.00 95.56 72 PRO A C 1
ATOM 548 O O . PRO A 1 72 ? -8.059 -1.559 -8.474 1.00 95.56 72 PRO A O 1
ATOM 551 N N . SER A 1 73 ? -8.049 -3.513 -7.327 1.00 95.31 73 SER A N 1
ATOM 552 C CA . SER A 1 73 ? -6.624 -3.830 -7.532 1.00 95.31 73 SER A CA 1
ATOM 553 C C . SER A 1 73 ? -6.372 -4.179 -9.004 1.00 95.31 73 SER A C 1
ATOM 555 O O . SER A 1 73 ? -7.252 -4.732 -9.686 1.00 95.31 73 SER A O 1
ATOM 557 N N . ASP A 1 74 ? -5.197 -3.810 -9.515 1.00 97.19 74 ASP A N 1
ATOM 558 C CA . ASP A 1 74 ? -4.871 -3.873 -10.944 1.00 97.19 74 ASP A CA 1
ATOM 559 C C . ASP A 1 74 ? -3.533 -4.567 -11.275 1.00 97.19 74 ASP A C 1
ATOM 561 O O . ASP A 1 74 ? -3.075 -4.516 -12.424 1.00 97.19 74 ASP A O 1
ATOM 565 N N . ASP A 1 75 ? -2.952 -5.283 -10.304 1.00 97.69 75 ASP A N 1
ATOM 566 C CA . ASP A 1 75 ? -1.651 -5.957 -10.376 1.00 97.69 75 ASP A CA 1
ATOM 567 C C . ASP A 1 75 ? -0.469 -4.991 -10.640 1.00 97.69 75 ASP A C 1
ATOM 569 O O . ASP A 1 75 ? 0.604 -5.435 -11.085 1.00 97.69 75 ASP A O 1
ATOM 573 N N . PHE A 1 76 ? -0.624 -3.681 -10.392 1.00 98.50 76 PHE A N 1
ATOM 574 C CA . PHE A 1 76 ? 0.419 -2.676 -10.601 1.00 98.50 76 PHE A CA 1
ATOM 575 C C . PHE A 1 76 ? 0.480 -1.623 -9.489 1.00 98.50 76 PHE A C 1
ATOM 577 O O . PHE A 1 76 ? -0.396 -0.787 -9.349 1.00 98.50 76 PHE A O 1
ATOM 584 N N . ILE A 1 77 ? 1.604 -1.584 -8.772 1.00 98.75 77 ILE A N 1
ATOM 585 C CA . ILE A 1 77 ? 1.754 -0.676 -7.630 1.00 98.75 77 ILE A CA 1
ATOM 586 C C . ILE A 1 77 ? 2.039 0.745 -8.120 1.00 98.75 77 ILE A C 1
ATOM 588 O O . ILE A 1 77 ? 3.139 1.033 -8.618 1.00 98.75 77 ILE A O 1
ATOM 592 N N . ASP A 1 78 ? 1.074 1.647 -7.958 1.00 98.62 78 ASP A N 1
ATOM 593 C CA . ASP A 1 78 ? 1.141 3.014 -8.458 1.00 98.62 78 ASP A CA 1
ATOM 594 C C . ASP A 1 78 ? 0.500 4.071 -7.529 1.00 98.62 78 ASP A C 1
ATOM 596 O O . ASP A 1 78 ? 0.415 3.938 -6.307 1.00 98.62 78 ASP A O 1
ATOM 600 N N . ALA A 1 79 ? 0.139 5.222 -8.103 1.00 98.62 79 ALA A N 1
ATOM 601 C CA . ALA A 1 79 ? -0.451 6.329 -7.363 1.00 98.62 79 ALA A CA 1
ATOM 602 C C . ALA A 1 79 ? -1.812 6.003 -6.728 1.00 98.62 79 ALA A C 1
ATOM 604 O O . ALA A 1 79 ? -2.178 6.679 -5.765 1.00 98.62 79 ALA A O 1
ATOM 605 N N . TRP A 1 80 ? -2.552 5.020 -7.239 1.00 98.50 80 TRP A N 1
ATOM 606 C CA . TRP A 1 80 ? -3.818 4.582 -6.663 1.00 98.50 80 TRP A CA 1
ATOM 607 C C . TRP A 1 80 ? -3.600 3.825 -5.351 1.00 98.50 80 TRP A C 1
ATOM 609 O O . TRP A 1 80 ? -4.324 4.083 -4.390 1.00 98.50 80 TRP A O 1
ATOM 619 N N . ASP A 1 81 ? -2.551 3.009 -5.248 1.00 98.56 81 ASP A N 1
ATOM 620 C CA . ASP A 1 81 ? -2.182 2.336 -3.993 1.00 98.56 81 ASP A CA 1
ATOM 621 C C . ASP A 1 81 ? -1.650 3.321 -2.960 1.00 98.56 81 ASP A C 1
ATOM 623 O O . ASP A 1 81 ? -2.009 3.272 -1.784 1.00 98.56 81 ASP A O 1
ATOM 627 N N . LEU A 1 82 ? -0.842 4.289 -3.403 1.00 98.62 82 LEU A N 1
ATOM 628 C CA . LEU A 1 82 ? -0.393 5.368 -2.525 1.00 98.62 82 LEU A CA 1
ATOM 629 C C . LEU A 1 82 ? -1.571 6.211 -2.017 1.00 98.62 82 LEU A C 1
ATOM 631 O O . LEU A 1 82 ? -1.545 6.665 -0.873 1.00 98.62 82 LEU A O 1
ATOM 635 N N . ALA A 1 83 ? -2.591 6.440 -2.848 1.00 98.31 83 ALA A N 1
ATOM 636 C CA . ALA A 1 83 ? -3.802 7.132 -2.425 1.00 98.31 83 ALA A CA 1
ATOM 637 C C . ALA A 1 83 ? -4.562 6.322 -1.365 1.00 98.31 83 ALA A C 1
ATOM 639 O O . ALA A 1 83 ? -4.930 6.900 -0.346 1.00 98.31 83 ALA A O 1
ATOM 640 N N . ALA A 1 84 ? -4.714 5.007 -1.554 1.00 96.62 84 ALA A N 1
ATOM 641 C CA . ALA A 1 84 ? -5.325 4.119 -0.563 1.00 96.62 84 ALA A CA 1
ATOM 642 C C . ALA A 1 84 ? -4.551 4.116 0.770 1.00 96.62 84 ALA A C 1
ATOM 644 O O . ALA A 1 84 ? -5.156 4.238 1.833 1.00 96.62 84 ALA A O 1
ATOM 645 N N . LEU A 1 85 ? -3.213 4.092 0.732 1.00 97.56 85 LEU A N 1
ATOM 646 C CA . LEU A 1 85 ? -2.384 4.263 1.932 1.00 97.56 85 LEU A CA 1
ATOM 647 C C . LEU A 1 85 ? -2.636 5.614 2.613 1.00 97.56 85 LEU A C 1
ATOM 649 O O . LEU A 1 85 ? -2.766 5.691 3.834 1.00 97.56 85 LEU A O 1
ATOM 653 N N . ALA A 1 86 ? -2.721 6.691 1.832 1.00 97.62 86 ALA A N 1
ATOM 654 C CA . ALA A 1 86 ? -2.928 8.037 2.356 1.00 97.62 86 ALA A CA 1
ATOM 655 C C . ALA A 1 86 ? -4.321 8.250 2.982 1.00 97.62 86 ALA A C 1
ATOM 657 O O . ALA A 1 86 ? -4.466 9.143 3.817 1.00 97.62 86 ALA A O 1
ATOM 658 N N . GLU A 1 87 ? -5.334 7.461 2.609 1.00 95.62 87 GLU A N 1
ATOM 659 C CA . GLU A 1 87 ? -6.672 7.509 3.220 1.00 95.62 87 GLU A CA 1
ATOM 660 C C . GLU A 1 87 ? -6.681 7.039 4.680 1.00 95.62 87 GLU A C 1
ATOM 662 O O . GLU A 1 87 ? -7.507 7.504 5.471 1.00 95.62 87 GLU A O 1
ATOM 667 N N . ASP A 1 88 ? -5.751 6.154 5.040 1.00 92.00 88 ASP A N 1
ATOM 668 C CA . ASP A 1 88 ? -5.632 5.572 6.378 1.00 92.00 88 ASP A CA 1
ATOM 669 C C . ASP A 1 88 ? -4.427 6.085 7.172 1.00 92.00 88 ASP A C 1
ATOM 671 O O . ASP A 1 88 ? -4.236 5.669 8.316 1.00 92.00 88 ASP A O 1
ATOM 675 N N . TRP A 1 89 ? -3.646 7.002 6.594 1.00 95.19 89 TRP A N 1
ATOM 676 C CA . TRP A 1 89 ? -2.504 7.621 7.254 1.00 95.19 89 TRP A CA 1
ATOM 677 C C . TRP A 1 89 ? -2.895 8.204 8.615 1.00 95.19 89 TRP A C 1
ATOM 679 O O . TRP A 1 89 ? -3.893 8.924 8.711 1.00 95.19 89 TRP A O 1
ATOM 689 N N . LEU A 1 90 ? -2.073 7.907 9.629 1.00 75.44 90 LEU A N 1
ATOM 690 C CA . LEU A 1 90 ? -2.081 8.533 10.958 1.00 75.44 90 LEU A CA 1
ATOM 691 C C . LEU A 1 90 ? -2.660 9.959 11.013 1.00 75.44 90 LEU A C 1
ATOM 693 O O . LEU A 1 90 ? -2.049 10.873 10.401 1.00 75.44 90 LEU A O 1
#

Sequence (90 aa):
MTRETVSFIQASVNEGSVETFVQNGYVATKVSLADFDGDRIVNLPDFAALASAWLSRAGDFNWDPACDISEPSDDFIDAWDLAALAEDWL

Foldseek 3Di:
DDDDDDDDDDDDDPAADFDWDQDPNDTDTDGQLQPPVRPNALDDVSVVLLVQQAQHFPPDPSHDPSQQRAVVRDRTRYPRSVVSSVVRHD

pLDDT: mean 82.12, std 19.93, range [47.28, 98.81]

Radius of gyration: 17.41 Å; chains: 1; bounding box: 41×31×51 Å